Protein AF-A0A699QZJ2-F1 (afdb_monomer_lite)

Sequence (83 aa):
EKFLNKDPSSPLLPKEIKTKELKSVKSSFDEPPKLELKDLPSHLEYEFLEGTDNLPIIIAKDLKDDEKERLIKVLKSHKHAIA

Organism: Tanacetum cinerariifolium (NCBI:txid118510)

Radius of gyration: 27.22 Å; chains: 1; bounding box: 26×89×35 Å

Secondary structure (DSSP, 8-state):
-----------------------------S------PPPPPTTEEEEEEETTTEEEEEEETT--HHHHHHHHHHHHHTGGGT-

pLDDT: mean 73.07, std 19.56, range [40.72, 96.69]

Foldseek 3Di:
DDDDDDDDDDPPDPDDPPPPPPPPPPPPPPDDPQDPDDDDDPQKDWDALDDDRPDTDIDGPPDDPVRVVVVSVVCNVVVVVVD

Structure (mmCIF, N/CA/C/O backbone):
data_AF-A0A699QZJ2-F1
#
_entry.id   AF-A0A699QZJ2-F1
#
loop_
_atom_site.group_PDB
_atom_site.id
_atom_site.type_symbol
_atom_site.label_atom_id
_atom_site.label_alt_id
_atom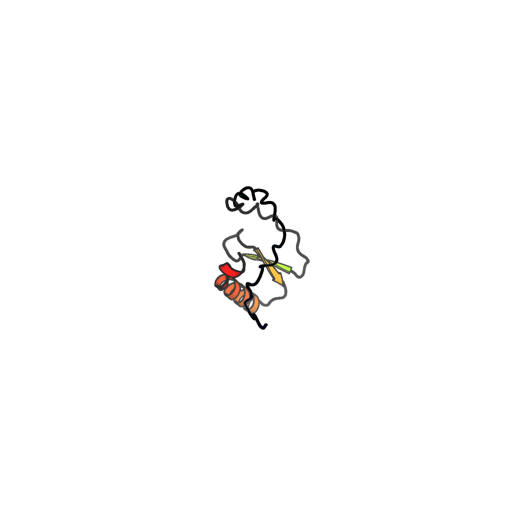_site.label_comp_id
_atom_site.label_asym_id
_atom_site.label_entity_id
_atom_site.label_seq_id
_atom_site.pdbx_PDB_ins_code
_atom_site.Cartn_x
_atom_site.Cartn_y
_atom_site.Cartn_z
_atom_site.occupancy
_atom_site.B_iso_or_equiv
_atom_site.auth_seq_id
_atom_site.auth_comp_id
_atom_site.auth_asym_id
_atom_site.auth_atom_id
_atom_site.pdbx_PDB_model_num
ATOM 1 N N . GLU A 1 1 ? 0.560 78.808 -14.022 1.00 40.72 1 GLU A N 1
ATOM 2 C CA . GLU A 1 1 ? 1.886 78.155 -13.959 1.00 40.72 1 GLU A CA 1
ATOM 3 C C . GLU A 1 1 ? 1.783 76.632 -13.876 1.00 40.72 1 GLU A C 1
ATOM 5 O O . GLU A 1 1 ? 0.759 76.100 -13.469 1.00 40.72 1 GLU A O 1
ATOM 10 N N . LYS A 1 2 ? 2.860 75.948 -14.278 1.00 49.03 2 LYS A N 1
ATOM 11 C CA . LYS A 1 2 ? 3.109 74.505 -14.164 1.00 49.03 2 LYS A CA 1
ATOM 12 C C . LYS A 1 2 ? 3.686 74.201 -12.783 1.00 49.03 2 LYS A C 1
ATOM 14 O O . LYS A 1 2 ? 4.776 74.684 -12.518 1.00 49.03 2 LYS A O 1
ATOM 19 N N . PHE A 1 3 ? 3.083 73.299 -12.008 1.00 43.59 3 PHE A N 1
ATOM 20 C CA . PHE A 1 3 ? 3.828 72.521 -11.009 1.00 43.59 3 PHE A CA 1
ATOM 21 C C . PHE A 1 3 ? 3.353 71.066 -10.988 1.00 43.59 3 PHE A C 1
ATOM 23 O O . PHE A 1 3 ? 2.475 70.654 -10.243 1.00 43.59 3 PHE A O 1
ATOM 30 N N . LEU A 1 4 ? 3.988 70.300 -11.873 1.00 46.22 4 LEU A N 1
ATOM 31 C CA . LEU A 1 4 ? 4.232 68.870 -11.730 1.00 46.22 4 LEU A CA 1
ATOM 32 C C . LEU A 1 4 ? 4.951 68.633 -10.399 1.00 46.22 4 LEU A C 1
ATOM 34 O O . LEU A 1 4 ? 6.010 69.228 -10.248 1.00 46.22 4 LEU A O 1
ATOM 38 N N . ASN A 1 5 ? 4.407 67.790 -9.517 1.00 52.00 5 ASN A N 1
ATOM 39 C CA . ASN A 1 5 ? 5.068 66.986 -8.472 1.00 52.00 5 ASN A CA 1
ATOM 40 C C . ASN A 1 5 ? 3.953 66.217 -7.734 1.00 52.00 5 ASN A C 1
ATOM 42 O O . ASN A 1 5 ? 2.914 66.801 -7.469 1.00 52.00 5 ASN A O 1
ATOM 46 N N . LYS A 1 6 ? 4.054 64.981 -7.263 1.00 45.22 6 LYS A N 1
ATOM 47 C CA . LYS A 1 6 ? 4.916 63.817 -7.460 1.00 45.22 6 LYS A CA 1
ATOM 48 C C . LYS A 1 6 ? 4.192 62.755 -6.620 1.00 45.22 6 LYS A C 1
ATOM 50 O O . LYS A 1 6 ? 3.805 63.048 -5.492 1.00 45.22 6 LYS A O 1
ATOM 55 N N . ASP A 1 7 ? 3.930 61.598 -7.200 1.00 52.53 7 ASP A N 1
ATOM 56 C CA . ASP A 1 7 ? 3.218 60.492 -6.558 1.00 52.53 7 ASP A CA 1
ATOM 57 C C . ASP A 1 7 ? 3.882 60.095 -5.224 1.00 52.53 7 ASP A C 1
ATOM 59 O O . ASP A 1 7 ? 5.115 60.085 -5.132 1.00 52.53 7 ASP A O 1
ATOM 63 N N . PRO A 1 8 ? 3.095 59.704 -4.213 1.00 50.34 8 PRO A N 1
ATOM 64 C CA . PRO A 1 8 ? 3.454 58.476 -3.535 1.00 50.34 8 PRO A CA 1
ATOM 65 C C . PRO A 1 8 ? 2.215 57.605 -3.383 1.00 50.34 8 PRO A C 1
ATOM 67 O O . PRO A 1 8 ? 1.404 57.815 -2.484 1.00 50.34 8 PRO A O 1
ATOM 70 N N . SER A 1 9 ? 2.086 56.625 -4.276 1.00 56.25 9 SER A N 1
ATOM 71 C CA . SER A 1 9 ? 1.723 55.239 -4.004 1.00 56.25 9 SER A CA 1
ATOM 72 C C . SER A 1 9 ? 1.085 55.097 -2.631 1.00 56.25 9 SER A C 1
ATOM 74 O O . SER A 1 9 ? 1.739 54.685 -1.673 1.00 56.25 9 SER A O 1
ATOM 76 N N . SER A 1 10 ? -0.183 55.488 -2.524 1.00 57.44 10 SER A N 1
ATOM 77 C CA . SER A 1 10 ? -0.966 55.221 -1.328 1.00 57.44 10 SER A CA 1
ATOM 78 C C . SER A 1 10 ? -1.184 53.713 -1.315 1.00 57.44 10 SER A C 1
ATOM 80 O O . SER A 1 10 ? -1.870 53.212 -2.211 1.00 57.44 10 SER A O 1
ATOM 82 N N . PRO A 1 11 ? -0.596 52.951 -0.375 1.00 51.84 11 PRO A N 1
ATOM 83 C CA . PRO A 1 11 ? -0.931 51.548 -0.265 1.00 51.84 11 PRO A CA 1
ATOM 84 C C . PRO A 1 11 ? -2.398 51.520 0.146 1.00 51.84 11 PRO A C 1
ATOM 86 O O . PRO A 1 11 ? -2.761 52.019 1.213 1.00 51.84 11 PRO A O 1
ATOM 89 N N . LEU A 1 12 ? -3.249 51.000 -0.735 1.00 43.50 12 LEU A N 1
ATOM 90 C CA . LEU A 1 12 ? -4.626 50.669 -0.409 1.00 43.50 12 LEU A CA 1
ATOM 91 C C . LEU A 1 12 ? -4.588 49.756 0.814 1.00 43.50 12 LEU A C 1
ATOM 93 O O . LEU A 1 12 ? -4.239 48.588 0.688 1.00 43.50 12 LEU A O 1
ATOM 97 N N . LEU A 1 13 ? -4.900 50.301 1.989 1.00 47.50 13 LEU A N 1
ATOM 98 C CA . LEU A 1 13 ? -5.071 49.548 3.224 1.00 47.50 13 LEU A CA 1
ATOM 99 C C . LEU A 1 13 ? -6.225 48.553 3.033 1.00 47.50 13 LEU A C 1
ATOM 101 O O . LEU A 1 13 ? -7.376 48.989 2.916 1.00 47.50 13 LEU A O 1
ATOM 105 N N . PRO A 1 14 ? -6.003 47.229 3.077 1.00 45.94 14 PRO A N 1
ATOM 106 C CA . PRO A 1 14 ? -7.075 46.290 3.311 1.00 45.94 14 PRO A CA 1
ATOM 107 C C . PRO A 1 14 ? -7.115 46.048 4.819 1.00 45.94 14 PRO A C 1
ATOM 109 O O . PRO A 1 14 ? -6.332 45.284 5.372 1.00 45.94 14 PRO A O 1
ATOM 112 N N . LYS A 1 15 ? -8.034 46.772 5.459 1.00 57.66 15 LYS A N 1
ATOM 113 C CA . LYS A 1 15 ? -8.897 46.297 6.548 1.00 57.66 15 LYS A CA 1
ATOM 114 C C . LYS A 1 15 ? -8.231 45.356 7.554 1.00 57.66 15 LYS A C 1
ATOM 116 O O . LYS A 1 15 ? -8.163 44.153 7.337 1.00 57.66 15 LYS A O 1
ATOM 121 N N . GLU A 1 16 ? -7.854 45.947 8.685 1.00 47.94 16 GLU A N 1
ATOM 122 C CA . GLU A 1 16 ? -7.878 45.386 10.042 1.00 47.94 16 GLU A CA 1
ATOM 123 C C . GLU A 1 16 ? -8.257 43.897 10.121 1.00 47.94 16 GLU A C 1
ATOM 125 O O . GLU A 1 16 ? -9.394 43.516 10.422 1.00 47.94 16 GLU A O 1
ATOM 130 N N . ILE A 1 17 ? -7.274 43.034 9.870 1.00 51.38 17 ILE A N 1
ATOM 131 C CA . ILE A 1 17 ? -7.383 41.612 10.169 1.00 51.38 17 ILE A CA 1
ATOM 132 C C . ILE A 1 17 ? -7.250 41.509 11.683 1.00 51.38 17 ILE A C 1
ATOM 134 O O . ILE A 1 17 ? -6.156 41.523 12.239 1.00 51.38 17 ILE A O 1
ATOM 138 N N . LYS A 1 18 ? -8.406 41.487 12.347 1.00 47.78 18 LYS A N 1
ATOM 139 C CA . LYS A 1 18 ? -8.566 41.266 13.783 1.00 47.78 18 LYS A CA 1
ATOM 140 C C . LYS A 1 18 ? -7.830 39.974 14.145 1.00 47.78 18 LYS A C 1
ATOM 142 O O . LYS A 1 18 ? -8.332 38.876 13.904 1.00 47.78 18 LYS A O 1
ATOM 147 N N . THR A 1 19 ? -6.630 40.127 14.691 1.00 41.28 19 THR A N 1
ATOM 148 C CA . THR A 1 19 ? -5.761 39.075 15.216 1.00 41.28 19 THR A CA 1
ATOM 149 C C . THR A 1 19 ? -6.431 38.445 16.429 1.00 41.28 19 THR A C 1
ATOM 151 O O . THR A 1 19 ? -6.162 38.767 17.582 1.00 41.28 19 THR A O 1
ATOM 154 N N . LYS A 1 20 ? -7.367 37.535 16.164 1.00 52.59 20 LYS A N 1
ATOM 155 C CA . LYS A 1 20 ? -7.829 36.570 17.152 1.00 52.59 20 LYS A CA 1
ATOM 156 C C . LYS A 1 20 ? -6.722 35.536 17.269 1.00 52.59 20 LYS A C 1
ATOM 158 O O . LYS A 1 20 ? -6.640 34.627 16.453 1.00 52.59 20 LYS A O 1
ATOM 163 N N . GLU A 1 21 ? -5.837 35.801 18.223 1.00 52.91 21 GLU A N 1
ATOM 164 C CA . GLU A 1 21 ? -4.946 34.874 18.916 1.00 52.91 21 GLU A CA 1
ATOM 165 C C . GLU A 1 21 ? -5.191 33.416 18.492 1.00 52.91 21 GLU A C 1
ATOM 167 O O . GLU A 1 21 ? -6.116 32.753 18.974 1.00 52.91 21 GLU A O 1
ATOM 172 N N . LEU A 1 22 ? -4.402 32.937 17.524 1.00 55.50 22 LEU A N 1
ATOM 173 C CA . LEU A 1 22 ? -4.361 31.523 17.178 1.00 55.50 22 LEU A CA 1
ATOM 174 C C . LEU A 1 22 ? -3.726 30.824 18.373 1.00 55.50 22 LEU A C 1
ATOM 176 O O . LEU A 1 22 ? -2.508 30.680 18.461 1.00 55.50 22 LEU A O 1
ATOM 180 N N . LYS A 1 23 ? -4.580 30.474 19.339 1.00 55.47 23 LYS A N 1
ATOM 181 C CA . LYS A 1 23 ? -4.261 29.587 20.446 1.00 55.47 23 LYS A CA 1
ATOM 182 C C . LYS A 1 23 ? -3.520 28.410 19.846 1.00 55.47 23 LYS A C 1
ATOM 184 O O . LYS A 1 23 ? -4.089 27.691 19.028 1.00 55.47 23 LYS A O 1
ATOM 189 N N . SER A 1 24 ? -2.253 28.306 20.237 1.00 55.75 24 SER A N 1
ATOM 190 C CA . SER A 1 24 ? -1.356 27.191 19.982 1.00 55.75 24 SER A CA 1
ATOM 191 C C . SER A 1 24 ? -2.167 25.902 19.910 1.00 55.75 24 SER A C 1
ATOM 193 O O . SER A 1 24 ? -2.657 25.398 20.926 1.00 55.75 24 SER A O 1
ATOM 195 N N . VAL A 1 25 ? -2.386 25.428 18.681 1.00 53.91 25 VAL A N 1
ATOM 196 C CA . VAL A 1 25 ? -2.863 24.077 18.439 1.00 53.91 25 VAL A CA 1
ATOM 197 C C . VAL A 1 25 ? -1.713 23.230 18.935 1.00 53.91 25 VAL A C 1
ATOM 199 O O . VAL A 1 25 ? -0.702 23.100 18.248 1.00 53.91 25 VAL A O 1
ATOM 202 N N . LYS A 1 26 ? -1.826 22.771 20.188 1.00 57.56 26 LYS A N 1
ATOM 203 C CA . LYS A 1 26 ? -0.938 21.766 20.758 1.00 57.56 26 LYS A CA 1
ATOM 204 C C . LYS A 1 26 ? -0.778 20.712 19.681 1.00 57.56 26 LYS A C 1
ATOM 206 O O . LYS A 1 26 ? -1.766 20.110 19.262 1.00 57.56 26 LYS A O 1
ATOM 211 N N . SER A 1 27 ? 0.443 20.605 19.177 1.00 51.19 27 SER A N 1
ATOM 212 C CA . SER A 1 27 ? 0.816 19.627 18.179 1.00 51.19 27 SER A CA 1
ATOM 213 C C . SER A 1 27 ? 0.307 18.278 18.667 1.00 51.19 27 SER A C 1
ATOM 215 O O . SER A 1 27 ? 0.753 17.788 19.704 1.00 51.19 27 SER A O 1
ATOM 217 N N . SER A 1 28 ? -0.668 17.716 17.956 1.00 55.00 28 SER A N 1
ATOM 218 C CA . SER A 1 28 ? -1.185 16.367 18.179 1.00 55.00 28 SER A CA 1
ATOM 219 C C . SER A 1 28 ? -0.146 15.354 17.685 1.00 55.00 28 SER A C 1
ATOM 221 O O . SER A 1 28 ? -0.407 14.589 16.766 1.00 55.00 28 SER A O 1
ATOM 223 N N . PHE A 1 29 ? 1.067 15.443 18.233 1.00 53.88 29 PHE A N 1
ATOM 224 C CA . PHE A 1 29 ? 2.265 14.723 17.801 1.00 53.88 29 PHE A CA 1
ATOM 225 C C . PHE A 1 29 ? 2.647 13.598 18.772 1.00 53.88 29 PHE A C 1
ATOM 227 O O . PHE A 1 29 ? 3.642 12.923 18.550 1.00 53.88 29 PHE A O 1
ATOM 234 N N . ASP A 1 30 ? 1.901 13.425 19.867 1.00 56.69 30 ASP A N 1
ATOM 235 C CA . ASP A 1 30 ? 2.366 12.593 20.983 1.00 56.69 30 ASP A CA 1
ATOM 236 C C . ASP A 1 30 ? 1.953 11.119 20.870 1.00 56.69 30 ASP A C 1
ATOM 238 O O . ASP A 1 30 ? 2.655 10.250 21.370 1.00 56.69 30 ASP A O 1
ATOM 242 N N . GLU A 1 31 ? 0.875 10.798 20.152 1.00 48.41 31 GLU A N 1
ATOM 243 C CA . GLU A 1 31 ? 0.517 9.402 19.899 1.00 48.41 31 GLU A CA 1
ATOM 244 C C . GLU A 1 31 ? -0.329 9.312 18.621 1.00 48.41 31 GLU A C 1
ATOM 246 O O . GLU A 1 31 ? -1.350 10.007 18.525 1.00 48.41 31 GLU A O 1
ATOM 251 N N . PRO A 1 32 ? 0.060 8.506 17.613 1.00 55.00 32 PRO A N 1
ATOM 252 C CA . PRO A 1 32 ? -0.850 8.205 16.521 1.00 55.00 32 PRO A CA 1
ATOM 253 C C . PRO A 1 32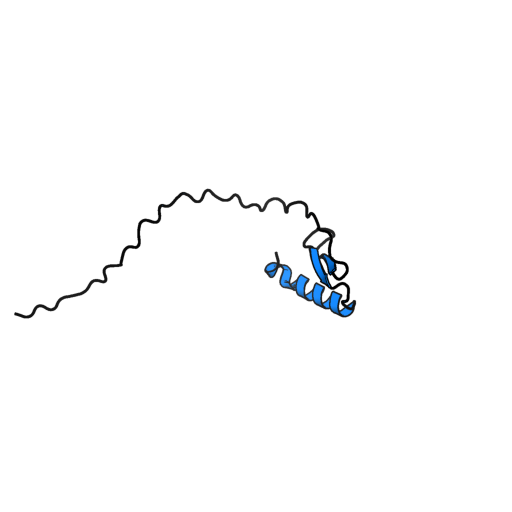 ? -2.092 7.541 17.137 1.00 55.00 32 PRO A C 1
ATOM 255 O O . PRO A 1 32 ? -1.944 6.592 17.911 1.00 55.00 32 PRO A O 1
ATOM 258 N N . PRO A 1 33 ? -3.318 8.029 16.864 1.00 56.88 33 PRO A N 1
ATOM 259 C CA . PRO A 1 33 ? -4.519 7.381 17.372 1.00 56.88 33 PRO A CA 1
ATOM 260 C C . PRO A 1 33 ? -4.479 5.903 16.983 1.00 56.88 33 PRO A C 1
ATOM 262 O O . PRO A 1 33 ? -4.128 5.593 15.843 1.00 56.88 33 PRO A O 1
ATOM 265 N N . LYS A 1 34 ? -4.803 5.005 17.931 1.00 58.38 34 LYS A N 1
ATOM 266 C CA . LYS A 1 34 ? -4.876 3.555 17.681 1.00 58.38 34 LYS A CA 1
ATOM 267 C C . LYS A 1 34 ? -5.568 3.330 16.347 1.00 58.38 34 LYS A C 1
ATOM 269 O O . LYS A 1 34 ? -6.716 3.732 16.166 1.00 58.38 34 LYS A O 1
ATOM 274 N N . LEU A 1 35 ? -4.817 2.770 15.410 1.00 66.62 35 LEU A N 1
ATOM 275 C CA . LEU A 1 35 ? -5.199 2.741 14.017 1.00 66.62 35 LEU A CA 1
ATOM 276 C C . LEU A 1 35 ? -6.349 1.743 13.844 1.00 66.62 35 LEU A C 1
ATOM 278 O O . LEU A 1 35 ? -6.139 0.542 13.717 1.00 66.62 35 LEU A O 1
ATOM 282 N N . GLU A 1 36 ? -7.585 2.237 13.898 1.00 72.94 36 GLU A N 1
ATOM 283 C CA . GLU A 1 36 ? -8.777 1.440 13.614 1.00 72.94 36 GLU A CA 1
ATOM 284 C C . GLU A 1 36 ? -8.875 1.206 12.102 1.00 72.94 36 GLU A C 1
ATOM 286 O O . GLU A 1 36 ? -9.499 1.989 11.376 1.00 72.94 36 GLU A O 1
ATOM 291 N N . LEU A 1 37 ? -8.236 0.137 11.615 1.00 81.81 37 LEU A N 1
ATOM 292 C CA . LEU A 1 37 ? -8.407 -0.322 10.237 1.00 81.81 37 LEU A CA 1
ATOM 293 C C . LEU A 1 37 ? -9.891 -0.585 9.975 1.00 81.81 37 LEU A C 1
ATOM 295 O O 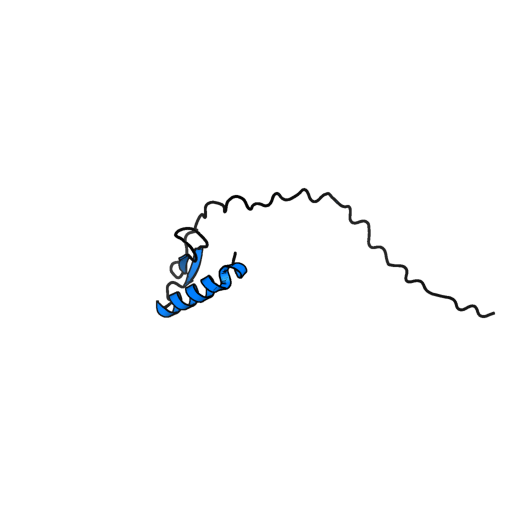. LEU A 1 37 ? -10.577 -1.236 10.763 1.00 81.81 37 LEU A O 1
ATOM 299 N N . LYS A 1 38 ? -10.391 -0.040 8.869 1.00 86.44 38 LYS A N 1
ATOM 300 C CA . LYS A 1 38 ? -11.762 -0.277 8.422 1.00 86.44 38 LYS A CA 1
ATOM 301 C C . LYS A 1 38 ? -11.807 -1.557 7.596 1.00 86.44 38 LYS A C 1
ATOM 303 O O . LYS A 1 38 ? -10.800 -1.965 7.024 1.00 86.44 38 LYS A O 1
ATOM 308 N N . ASP A 1 39 ? -12.986 -2.158 7.492 1.00 90.06 39 ASP A N 1
ATOM 309 C CA . ASP A 1 39 ? -13.194 -3.246 6.541 1.00 90.06 39 ASP A CA 1
ATOM 310 C C . ASP A 1 39 ? -12.945 -2.751 5.112 1.00 90.06 39 ASP A C 1
ATOM 312 O O . ASP A 1 39 ? -13.479 -1.718 4.688 1.00 90.06 39 ASP A O 1
ATOM 316 N N . LEU A 1 40 ? -12.121 -3.492 4.371 1.00 93.94 40 LEU A N 1
ATOM 317 C CA . LEU A 1 40 ? -11.815 -3.193 2.979 1.00 93.94 40 LEU A CA 1
ATOM 318 C C . LEU A 1 40 ? -12.744 -3.957 2.026 1.00 93.94 40 LEU A C 1
ATOM 320 O O . LEU A 1 40 ? -13.133 -5.095 2.298 1.00 93.94 40 LEU A O 1
ATOM 324 N N . PRO A 1 41 ? -13.056 -3.371 0.858 1.00 95.69 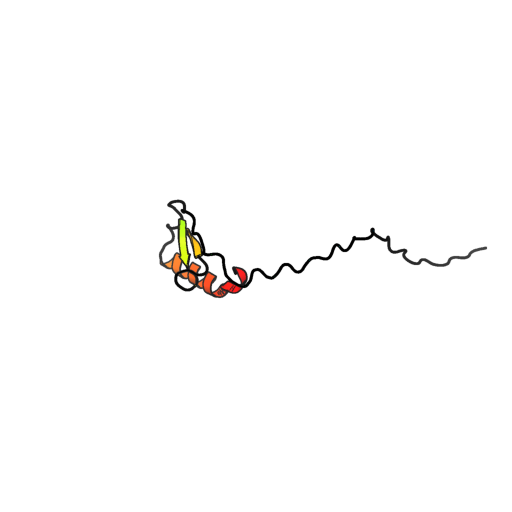41 PRO A N 1
ATOM 325 C CA . PRO A 1 41 ? -13.603 -4.116 -0.268 1.00 95.69 41 PRO A CA 1
ATOM 326 C C . PRO A 1 41 ? -12.716 -5.313 -0.642 1.00 95.69 41 PRO A C 1
ATOM 328 O O . PRO A 1 41 ? -11.496 -5.239 -0.551 1.00 95.69 41 PRO A O 1
ATOM 331 N N . SER A 1 42 ? -13.311 -6.384 -1.172 1.00 94.69 42 SER A N 1
ATOM 332 C CA . SER A 1 42 ? -12.618 -7.655 -1.463 1.00 94.69 42 SER A CA 1
ATOM 333 C C . SER A 1 42 ? -11.447 -7.574 -2.453 1.00 94.69 42 SER A C 1
ATOM 335 O O . SER A 1 42 ? -10.638 -8.498 -2.509 1.00 94.69 42 SER A O 1
ATOM 337 N N . HIS A 1 43 ? -11.386 -6.512 -3.257 1.00 95.12 43 HIS A N 1
ATOM 338 C CA . HIS A 1 43 ? -10.330 -6.266 -4.243 1.00 95.12 43 HIS A CA 1
ATOM 339 C C . HIS A 1 43 ? -9.150 -5.461 -3.674 1.00 95.12 43 HIS A C 1
ATOM 341 O O . HIS A 1 43 ? -8.176 -5.224 -4.387 1.00 95.12 43 HIS A O 1
ATOM 347 N N . LEU A 1 44 ? -9.230 -5.024 -2.412 1.00 95.62 44 LEU A N 1
ATOM 348 C CA . LEU 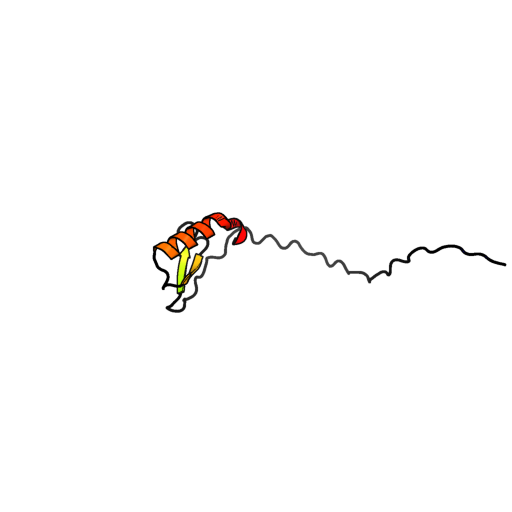A 1 44 ? -8.185 -4.271 -1.727 1.00 95.62 44 LEU A CA 1
ATOM 349 C C . LEU A 1 44 ? -7.627 -5.066 -0.545 1.00 95.62 44 LEU A C 1
ATOM 351 O O . LEU A 1 44 ? -8.314 -5.884 0.063 1.00 95.62 44 LEU A O 1
ATOM 355 N N . GLU A 1 45 ? -6.370 -4.800 -0.220 1.00 93.88 45 GLU A N 1
ATOM 356 C CA . GLU A 1 45 ? -5.644 -5.414 0.886 1.00 93.88 45 GLU A CA 1
ATOM 357 C C . GLU A 1 45 ? -4.800 -4.358 1.610 1.00 93.88 45 GLU A C 1
ATOM 359 O O . GLU A 1 45 ? -4.345 -3.384 1.001 1.00 93.88 45 GLU A O 1
ATOM 364 N N . TYR A 1 46 ? -4.604 -4.554 2.916 1.00 92.00 46 TYR A N 1
ATOM 365 C CA . TYR A 1 46 ? -3.666 -3.764 3.703 1.00 92.00 46 TYR A CA 1
ATOM 366 C C . TYR A 1 46 ? -2.255 -4.338 3.607 1.00 92.00 46 TYR A C 1
ATOM 368 O O . TYR A 1 46 ? -2.046 -5.529 3.812 1.00 92.00 46 TYR A O 1
ATOM 376 N N . GLU A 1 47 ? -1.285 -3.463 3.382 1.00 91.25 47 GLU A N 1
ATOM 377 C CA . GLU A 1 47 ? 0.138 -3.760 3.530 1.00 91.25 47 GLU A CA 1
ATOM 378 C C . GLU A 1 47 ? 0.781 -2.744 4.464 1.00 91.25 47 GLU A C 1
ATOM 380 O O . GLU A 1 47 ? 0.369 -1.586 4.508 1.00 91.25 47 GLU A O 1
ATOM 385 N N . PHE A 1 48 ? 1.811 -3.150 5.199 1.00 87.69 48 PHE A N 1
ATOM 386 C CA . PHE A 1 48 ? 2.465 -2.280 6.176 1.00 87.69 48 PHE A CA 1
ATOM 387 C C . PHE A 1 48 ? 3.849 -1.861 5.687 1.00 87.69 48 PHE A C 1
ATOM 389 O O . PHE A 1 48 ? 4.699 -2.685 5.334 1.00 87.69 48 PHE A O 1
ATOM 396 N N . LEU A 1 49 ? 4.098 -0.549 5.666 1.00 86.69 49 LEU A N 1
ATOM 397 C CA . LEU A 1 49 ? 5.401 -0.019 5.260 1.00 86.69 49 LEU A CA 1
ATOM 398 C C . LEU A 1 49 ? 6.465 -0.162 6.358 1.00 86.69 49 LEU A C 1
ATOM 400 O O . LEU A 1 49 ? 7.662 -0.154 6.038 1.00 86.69 49 LEU A O 1
ATOM 404 N N . GLU A 1 50 ? 6.067 -0.287 7.629 1.00 82.06 50 GLU A N 1
ATOM 405 C CA . GLU A 1 50 ? 6.983 -0.357 8.769 1.00 82.06 50 GLU A CA 1
ATOM 406 C C . GLU A 1 50 ? 6.390 -1.061 9.998 1.00 82.06 50 GLU A C 1
ATOM 408 O O . GLU A 1 50 ? 5.360 -0.661 10.529 1.00 82.06 50 GLU A O 1
ATOM 413 N N . GLY A 1 51 ? 7.090 -2.079 10.511 1.00 76.00 51 GLY A N 1
ATOM 414 C CA . GLY A 1 51 ? 6.589 -2.875 11.635 1.00 76.00 51 GLY A CA 1
ATOM 415 C C . GLY A 1 51 ? 5.261 -3.572 11.314 1.00 76.00 51 GLY A C 1
ATOM 416 O O . GLY A 1 51 ? 4.874 -3.686 10.154 1.00 76.00 51 GLY A O 1
ATOM 417 N N . THR A 1 52 ? 4.585 -4.072 12.346 1.00 63.16 52 THR A N 1
ATOM 418 C CA . THR A 1 52 ? 3.290 -4.757 12.209 1.00 63.16 52 THR A CA 1
ATOM 419 C C . THR A 1 52 ? 2.099 -3.807 12.164 1.00 63.16 52 THR A C 1
ATOM 421 O O . THR A 1 52 ? 1.069 -4.190 11.630 1.00 63.16 52 THR A O 1
ATOM 424 N N . ASP A 1 53 ? 2.238 -2.581 12.683 1.00 67.06 53 ASP A N 1
ATOM 425 C CA . ASP A 1 53 ? 1.084 -1.710 12.958 1.00 67.06 53 ASP A CA 1
ATOM 426 C C . ASP A 1 53 ? 1.277 -0.249 12.516 1.00 67.06 53 ASP A C 1
ATOM 428 O O . ASP A 1 53 ? 0.361 0.564 12.650 1.00 67.06 53 ASP A O 1
ATOM 432 N N . ASN A 1 54 ? 2.447 0.113 11.970 1.00 76.31 54 ASN A N 1
ATOM 433 C CA . ASN A 1 54 ? 2.720 1.486 11.549 1.00 76.31 54 ASN A CA 1
ATOM 434 C C . ASN A 1 54 ? 2.585 1.632 10.028 1.00 76.31 54 ASN A C 1
ATOM 436 O O . ASN A 1 54 ? 3.108 0.836 9.248 1.00 76.31 54 ASN A O 1
ATOM 440 N N . LEU A 1 55 ? 1.911 2.706 9.610 1.00 82.50 55 LEU A N 1
ATOM 441 C CA . LEU A 1 55 ? 1.751 3.103 8.206 1.00 82.50 55 LEU A CA 1
ATOM 442 C C . LEU A 1 55 ? 1.139 2.000 7.313 1.00 82.50 55 LEU A C 1
ATOM 444 O O . LEU A 1 55 ? 1.798 1.524 6.379 1.00 82.50 55 LEU A O 1
ATOM 448 N N . PRO A 1 56 ? -0.120 1.599 7.571 1.00 88.00 56 PRO A N 1
ATOM 449 C CA . PRO A 1 56 ? -0.862 0.761 6.650 1.00 88.00 56 PRO A CA 1
ATOM 450 C C . PRO A 1 56 ? -1.132 1.540 5.366 1.00 88.00 56 PRO A C 1
ATOM 452 O O . PRO A 1 56 ? -1.639 2.663 5.379 1.00 88.00 56 PRO A O 1
ATOM 455 N N . ILE A 1 57 ? -0.819 0.913 4.247 1.00 89.62 57 ILE A N 1
ATOM 456 C CA . ILE A 1 57 ? -1.226 1.344 2.920 1.00 89.62 57 ILE A CA 1
ATOM 457 C C . ILE A 1 57 ? -2.293 0.392 2.395 1.00 89.62 57 ILE A C 1
ATOM 459 O O . ILE A 1 57 ? -2.341 -0.781 2.761 1.00 89.62 57 ILE A O 1
ATOM 463 N N . ILE A 1 58 ? -3.147 0.906 1.519 1.00 93.44 58 ILE A N 1
ATOM 464 C CA . ILE A 1 58 ? -4.166 0.113 0.838 1.00 93.44 58 ILE A CA 1
ATOM 465 C C . ILE A 1 58 ? -3.682 -0.118 -0.588 1.00 93.44 58 ILE A C 1
ATOM 467 O O . ILE A 1 58 ? -3.366 0.836 -1.301 1.00 93.44 58 ILE A O 1
ATOM 471 N N . ILE A 1 59 ? -3.630 -1.376 -1.002 1.00 94.88 59 ILE A N 1
ATOM 472 C CA . ILE A 1 59 ? -3.206 -1.788 -2.342 1.00 94.88 59 ILE A CA 1
ATOM 473 C C . ILE A 1 59 ? -4.251 -2.710 -2.970 1.00 94.88 59 ILE A C 1
ATOM 475 O O . ILE A 1 59 ? -5.133 -3.226 -2.285 1.00 94.88 59 ILE A O 1
ATOM 479 N N . ALA A 1 60 ? -4.157 -2.931 -4.280 1.00 96.69 60 ALA A N 1
ATOM 480 C CA . ALA A 1 60 ? -4.991 -3.922 -4.948 1.00 96.69 60 ALA A CA 1
ATOM 481 C C . ALA A 1 60 ? -4.515 -5.343 -4.609 1.00 96.69 60 ALA A C 1
ATOM 483 O O . ALA A 1 60 ? -3.320 -5.636 -4.669 1.00 96.69 60 ALA A O 1
ATOM 484 N N . LYS A 1 61 ? -5.463 -6.228 -4.294 1.00 95.19 61 LYS A N 1
ATOM 485 C CA . LYS A 1 61 ? -5.199 -7.640 -3.987 1.00 95.19 61 LYS A CA 1
ATOM 486 C C . LYS A 1 61 ? -4.745 -8.438 -5.215 1.00 95.19 61 LYS A C 1
ATOM 488 O O . LYS A 1 61 ? -4.044 -9.432 -5.082 1.00 95.19 61 LYS A O 1
ATOM 493 N N . ASP A 1 62 ? -5.122 -7.975 -6.404 1.00 95.44 62 ASP A N 1
ATOM 494 C CA . ASP A 1 62 ? -4.843 -8.651 -7.675 1.00 95.44 62 ASP A CA 1
ATOM 495 C C . ASP A 1 62 ? -3.441 -8.337 -8.242 1.00 95.44 62 ASP A C 1
ATOM 497 O O . ASP A 1 62 ? -3.128 -8.721 -9.371 1.00 95.44 62 ASP A O 1
ATOM 501 N N . LEU A 1 63 ? -2.591 -7.624 -7.489 1.00 96.00 63 LEU A N 1
ATOM 502 C CA . LEU A 1 63 ? -1.196 -7.387 -7.868 1.00 96.00 63 LEU A CA 1
ATOM 503 C C . LEU A 1 63 ? -0.400 -8.692 -7.812 1.00 96.00 63 LEU A C 1
ATOM 505 O O . LEU A 1 63 ? -0.526 -9.467 -6.865 1.00 96.00 63 LEU A O 1
ATOM 509 N N . LYS A 1 64 ? 0.481 -8.910 -8.794 1.00 96.25 64 LYS A N 1
ATOM 510 C CA . LYS A 1 64 ? 1.456 -10.006 -8.717 1.00 96.25 64 LYS A CA 1
ATOM 511 C C . LYS A 1 64 ? 2.454 -9.733 -7.597 1.00 96.25 64 LYS A C 1
ATOM 513 O O . LYS A 1 64 ? 2.775 -8.575 -7.328 1.00 96.25 64 LYS A O 1
ATOM 518 N N . ASP A 1 65 ? 3.029 -10.788 -7.029 1.00 94.06 65 ASP A N 1
ATOM 519 C CA . ASP A 1 65 ? 4.009 -10.669 -5.941 1.00 94.06 65 ASP A CA 1
ATOM 520 C C . ASP A 1 65 ? 5.184 -9.741 -6.305 1.00 94.06 65 ASP A C 1
ATOM 522 O O . ASP A 1 65 ? 5.534 -8.849 -5.532 1.00 94.06 65 ASP A O 1
ATOM 526 N N . ASP A 1 66 ? 5.716 -9.854 -7.529 1.00 96.56 66 ASP A N 1
ATOM 527 C CA . ASP A 1 66 ? 6.790 -8.980 -8.030 1.00 96.56 66 ASP A CA 1
ATOM 528 C C . ASP A 1 66 ? 6.379 -7.498 -8.109 1.00 96.56 66 ASP A C 1
ATOM 530 O O . ASP A 1 66 ? 7.187 -6.594 -7.880 1.00 96.56 66 ASP A O 1
ATOM 534 N N . GLU A 1 67 ? 5.129 -7.224 -8.487 1.00 96.38 67 GLU A N 1
ATOM 535 C CA . GLU A 1 67 ? 4.595 -5.862 -8.602 1.00 96.38 67 GLU A CA 1
ATOM 536 C C . GLU A 1 67 ? 4.372 -5.267 -7.214 1.00 96.38 67 GLU A C 1
ATOM 538 O O . GLU A 1 67 ? 4.746 -4.117 -6.960 1.00 96.38 67 GLU A O 1
ATOM 543 N N . LYS A 1 68 ? 3.832 -6.082 -6.303 1.00 94.81 68 LYS A N 1
ATOM 544 C CA . LYS A 1 68 ? 3.641 -5.761 -4.892 1.00 94.81 68 LYS A CA 1
ATOM 545 C C . LYS A 1 68 ? 4.975 -5.397 -4.247 1.00 94.81 68 LYS A C 1
ATOM 547 O O . LYS A 1 68 ? 5.106 -4.307 -3.695 1.00 94.81 68 LYS A O 1
ATOM 552 N N . GLU A 1 69 ? 6.000 -6.236 -4.391 1.00 93.62 69 GLU A N 1
ATOM 553 C CA . GLU A 1 69 ? 7.324 -5.985 -3.811 1.00 93.62 69 GLU A CA 1
ATOM 554 C C . GLU A 1 69 ? 7.939 -4.680 -4.337 1.00 93.62 69 GLU A C 1
ATOM 556 O O . GLU A 1 69 ? 8.433 -3.854 -3.561 1.00 93.62 69 GLU A O 1
ATOM 561 N N . ARG A 1 70 ? 7.869 -4.447 -5.654 1.00 96.31 70 ARG A N 1
ATOM 562 C CA . ARG A 1 70 ? 8.375 -3.212 -6.275 1.00 96.31 70 ARG A CA 1
ATOM 563 C C . ARG A 1 70 ? 7.652 -1.976 -5.751 1.00 96.31 70 ARG A C 1
ATOM 565 O O . ARG A 1 70 ? 8.317 -0.988 -5.436 1.00 96.31 70 ARG A O 1
ATOM 572 N N . LEU A 1 71 ? 6.326 -2.032 -5.629 1.00 94.50 71 LEU A N 1
ATOM 573 C CA . LEU A 1 71 ? 5.519 -0.944 -5.082 1.00 94.50 71 LEU A CA 1
ATOM 574 C C . LEU A 1 71 ? 5.920 -0.644 -3.635 1.00 94.50 71 LEU A C 1
ATOM 576 O O . LEU A 1 71 ? 6.262 0.494 -3.313 1.00 94.50 71 LEU A O 1
ATOM 580 N N . ILE A 1 72 ? 5.968 -1.670 -2.782 1.00 92.38 72 ILE A N 1
ATOM 581 C CA . ILE A 1 72 ? 6.359 -1.534 -1.375 1.00 92.38 72 ILE A CA 1
ATOM 582 C C . ILE A 1 72 ? 7.768 -0.953 -1.250 1.00 92.38 72 ILE A C 1
ATOM 584 O O . ILE A 1 72 ? 8.000 -0.074 -0.421 1.00 92.38 72 ILE A O 1
ATOM 588 N N . LYS A 1 73 ? 8.713 -1.386 -2.089 1.00 93.31 73 LYS A N 1
ATOM 589 C CA . LYS A 1 73 ? 10.080 -0.854 -2.100 1.00 93.31 73 LYS A CA 1
ATOM 590 C C . LYS A 1 73 ? 10.112 0.640 -2.421 1.00 93.31 73 LYS A C 1
ATOM 592 O O . LYS A 1 73 ? 10.773 1.391 -1.706 1.00 93.31 73 LYS A O 1
ATOM 597 N N . VAL A 1 74 ? 9.388 1.081 -3.452 1.00 94.12 74 VAL A N 1
ATOM 598 C CA . VAL A 1 74 ? 9.306 2.506 -3.816 1.00 94.12 74 VAL A CA 1
ATOM 599 C C . VAL A 1 74 ? 8.688 3.321 -2.682 1.00 94.12 74 VAL A C 1
ATOM 601 O O . VAL A 1 74 ? 9.239 4.359 -2.316 1.00 94.12 74 VAL A O 1
ATOM 604 N N . LEU A 1 75 ? 7.596 2.841 -2.085 1.00 91.75 75 LEU A N 1
ATOM 605 C CA . LEU A 1 75 ? 6.918 3.529 -0.984 1.00 91.75 75 LEU A CA 1
ATOM 606 C C . LEU A 1 75 ? 7.799 3.606 0.273 1.00 91.75 75 LEU A C 1
ATOM 608 O O . LEU A 1 75 ? 7.895 4.664 0.891 1.00 91.75 75 LEU A O 1
ATOM 612 N N . LYS A 1 76 ? 8.541 2.539 0.597 1.00 89.06 76 LYS A N 1
ATOM 613 C CA . LYS A 1 76 ? 9.538 2.535 1.683 1.00 89.06 76 LYS A CA 1
ATOM 614 C C . LYS A 1 76 ? 10.665 3.548 1.460 1.00 89.06 76 LYS A C 1
ATOM 616 O O . LYS A 1 76 ? 11.161 4.107 2.434 1.00 89.06 76 LYS A O 1
ATOM 621 N N . SER A 1 77 ? 11.065 3.811 0.216 1.00 90.81 77 SER A N 1
ATOM 622 C CA . SER A 1 77 ? 12.058 4.852 -0.095 1.00 90.81 77 SER A CA 1
ATOM 623 C C . SER A 1 77 ? 11.510 6.278 0.034 1.00 90.81 77 SER A C 1
ATOM 625 O O . SER A 1 77 ? 12.288 7.197 0.268 1.00 90.81 77 SER A O 1
ATOM 627 N N . HIS A 1 78 ? 10.191 6.470 -0.069 1.00 90.12 78 HIS A N 1
ATOM 628 C CA . HIS A 1 78 ? 9.540 7.788 -0.080 1.00 90.12 78 HIS A CA 1
ATOM 629 C C . HIS A 1 78 ? 8.628 8.025 1.136 1.00 90.12 78 HIS A C 1
ATOM 631 O O . HIS A 1 78 ? 7.680 8.802 1.054 1.00 90.12 78 HIS A O 1
ATOM 637 N N . LYS A 1 79 ? 8.928 7.402 2.285 1.00 84.19 79 LYS A N 1
ATOM 638 C CA . LYS A 1 79 ? 8.125 7.512 3.522 1.00 84.19 79 LYS A CA 1
ATOM 639 C C . LYS A 1 79 ? 7.816 8.956 3.937 1.00 84.19 79 LYS A C 1
ATOM 641 O O . LYS A 1 79 ? 6.683 9.252 4.284 1.00 84.19 79 LYS A O 1
ATOM 646 N N . HIS A 1 80 ? 8.794 9.857 3.827 1.00 80.38 80 HIS A N 1
ATOM 647 C CA . HIS A 1 80 ? 8.659 11.274 4.202 1.00 80.38 80 HIS A CA 1
ATOM 648 C C . HIS A 1 80 ? 7.668 12.066 3.336 1.00 80.38 80 HIS A C 1
ATOM 650 O O . HIS A 1 80 ? 7.290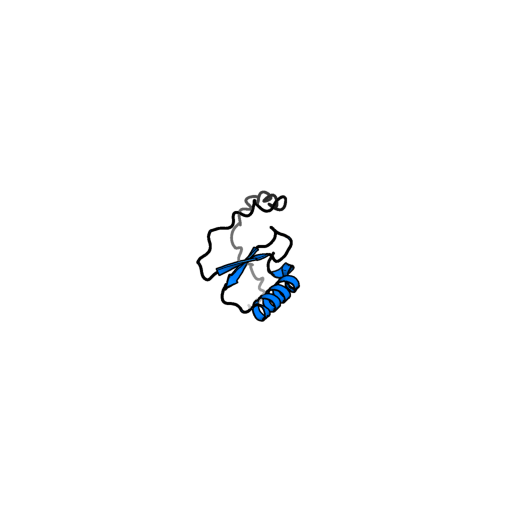 13.171 3.700 1.00 80.38 80 HIS A O 1
ATOM 656 N N . ALA A 1 81 ? 7.299 11.552 2.161 1.00 80.19 81 ALA A N 1
ATOM 657 C CA . ALA A 1 81 ? 6.285 12.176 1.317 1.00 80.19 81 ALA A CA 1
ATOM 658 C C . ALA A 1 81 ? 4.862 11.694 1.657 1.00 80.19 81 ALA A C 1
ATOM 660 O O . ALA A 1 81 ? 3.896 12.258 1.150 1.00 80.19 81 ALA A O 1
ATOM 661 N N . ILE A 1 82 ? 4.745 10.628 2.456 1.00 76.88 82 ILE A N 1
ATOM 662 C CA . ILE A 1 82 ? 3.494 9.917 2.751 1.00 76.88 82 ILE A CA 1
ATOM 663 C C . ILE A 1 82 ? 3.051 10.162 4.203 1.00 76.88 82 ILE A C 1
ATOM 665 O O . ILE A 1 82 ? 1.848 10.234 4.451 1.00 76.88 82 ILE A O 1
ATOM 669 N N . ALA A 1 83 ? 4.007 10.268 5.134 1.00 71.12 83 ALA A N 1
ATOM 670 C CA . ALA A 1 83 ? 3.797 10.484 6.568 1.00 71.12 83 ALA A CA 1
ATOM 671 C C . ALA A 1 83 ? 4.017 11.944 6.986 1.00 71.12 83 ALA A C 1
ATOM 673 O O . ALA A 1 83 ? 4.954 12.575 6.443 1.00 71.12 83 ALA A O 1
#